Protein AF-A0A5B7X7Q9-F1 (afdb_monomer_lite)

Organism: NCBI:txid2058175

Structure (mmCIF, N/CA/C/O backbone):
data_AF-A0A5B7X7Q9-F1
#
_entry.id   AF-A0A5B7X7Q9-F1
#
loop_
_atom_site.group_PDB
_atom_site.id
_atom_site.type_symbol
_atom_site.label_atom_id
_atom_site.label_alt_id
_atom_site.label_comp_id
_atom_site.label_asym_id
_atom_site.label_entity_id
_atom_site.label_seq_id
_atom_site.pdbx_PDB_ins_code
_atom_site.Cartn_x
_atom_site.Cartn_y
_atom_site.Cartn_z
_atom_site.occupancy
_atom_site.B_iso_or_equiv
_atom_site.auth_seq_id
_atom_site.auth_comp_id
_atom_site.auth_asym_id
_atom_site.auth_atom_id
_atom_site.pdbx_PDB_model_num
ATOM 1 N N . MET A 1 1 ? 9.348 40.476 31.413 1.00 36.94 1 MET A N 1
ATOM 2 C CA . MET A 1 1 ? 8.315 39.425 31.341 1.00 36.94 1 MET A CA 1
ATOM 3 C C . MET A 1 1 ? 8.556 38.698 30.043 1.00 36.94 1 MET A C 1
ATOM 5 O O . MET A 1 1 ? 8.561 39.348 29.008 1.00 36.94 1 MET A O 1
ATOM 9 N N . ASP A 1 2 ? 8.884 37.419 30.136 1.00 35.81 2 ASP A N 1
ATOM 10 C CA . ASP A 1 2 ? 9.250 36.567 29.012 1.00 35.81 2 ASP A CA 1
ATOM 11 C C . ASP A 1 2 ? 8.211 35.446 28.854 1.00 35.81 2 ASP A C 1
ATOM 13 O O . ASP A 1 2 ? 7.575 35.051 29.833 1.00 35.81 2 ASP A O 1
ATOM 17 N N . ASN A 1 3 ? 8.141 34.925 27.628 1.00 31.30 3 ASN A N 1
ATOM 18 C CA . ASN A 1 3 ? 7.636 33.616 27.207 1.00 31.30 3 ASN A CA 1
ATOM 19 C C . ASN A 1 3 ? 6.140 33.401 26.944 1.00 31.30 3 ASN A C 1
ATOM 21 O O . ASN A 1 3 ? 5.457 32.648 27.632 1.00 31.30 3 ASN A O 1
ATOM 25 N N . GLY A 1 4 ? 5.703 33.891 25.783 1.00 30.28 4 GLY A N 1
ATOM 26 C CA . GLY A 1 4 ? 4.809 33.141 24.897 1.00 30.28 4 GLY A CA 1
ATOM 27 C C . GLY A 1 4 ? 5.598 32.613 23.695 1.00 30.28 4 GLY A C 1
ATOM 28 O O 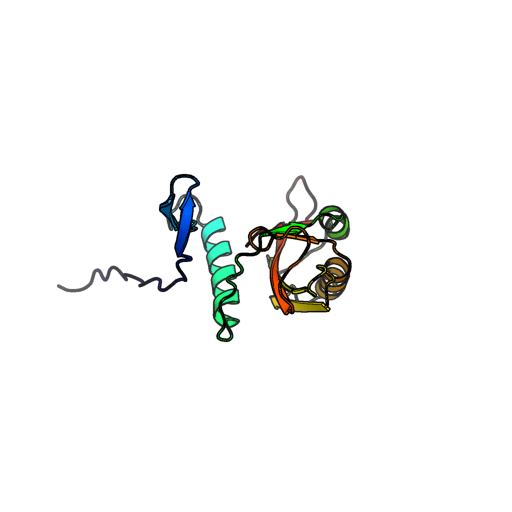. GLY A 1 4 ? 5.542 33.205 22.621 1.00 30.28 4 GLY A O 1
ATOM 29 N N . GLN A 1 5 ? 6.386 31.545 23.874 1.00 29.39 5 GLN A N 1
ATOM 30 C CA . GLN A 1 5 ? 7.083 30.874 22.769 1.00 29.39 5 GLN A CA 1
ATOM 31 C C . GLN A 1 5 ? 6.056 30.288 21.787 1.00 29.39 5 GLN A C 1
ATOM 33 O O . GLN A 1 5 ? 5.558 29.179 21.979 1.00 29.39 5 GLN A O 1
ATOM 38 N N . SER A 1 6 ? 5.774 31.009 20.699 1.00 29.50 6 SER A N 1
ATOM 39 C CA . SER A 1 6 ? 5.316 30.385 19.459 1.00 29.50 6 SER A CA 1
ATOM 40 C C . SER A 1 6 ? 6.443 29.473 18.993 1.00 29.50 6 SER A C 1
ATOM 42 O O . SER A 1 6 ? 7.470 29.938 18.496 1.00 29.50 6 SER A O 1
ATOM 44 N N . ARG A 1 7 ? 6.291 28.167 19.214 1.00 25.31 7 ARG A N 1
ATOM 45 C CA . ARG A 1 7 ? 7.193 27.174 18.639 1.00 25.31 7 ARG A CA 1
ATOM 46 C C . ARG A 1 7 ? 6.933 27.132 17.141 1.00 25.31 7 ARG A C 1
ATOM 48 O O . ARG A 1 7 ? 6.084 26.388 16.666 1.00 25.31 7 ARG A O 1
ATOM 55 N N . THR A 1 8 ? 7.674 27.948 16.404 1.00 27.20 8 THR A N 1
ATOM 56 C CA . THR A 1 8 ? 7.848 27.788 14.965 1.00 27.20 8 THR A CA 1
ATOM 57 C C . THR A 1 8 ? 8.577 26.466 14.754 1.00 27.20 8 THR A C 1
ATOM 59 O O . THR A 1 8 ? 9.797 26.386 14.884 1.00 27.20 8 THR A O 1
ATOM 62 N N . ALA A 1 9 ? 7.828 25.395 14.504 1.00 28.16 9 ALA A N 1
ATOM 63 C CA . ALA A 1 9 ? 8.409 24.160 14.015 1.00 28.16 9 ALA A CA 1
ATOM 64 C C . ALA A 1 9 ? 8.775 24.389 12.547 1.00 28.16 9 ALA A C 1
ATOM 66 O O . ALA A 1 9 ? 7.905 24.510 11.685 1.00 28.16 9 ALA A O 1
ATOM 67 N N . VAL A 1 10 ? 10.075 24.497 12.274 1.00 26.45 10 VAL A N 1
ATOM 68 C CA . VAL A 1 10 ? 10.611 24.450 10.915 1.00 26.45 10 VAL A CA 1
ATOM 69 C C . VAL A 1 10 ? 10.337 23.046 10.386 1.00 26.45 10 VAL A C 1
ATOM 71 O O . VAL A 1 10 ? 11.022 22.082 10.721 1.00 26.45 10 VAL A O 1
ATOM 74 N N . CYS A 1 11 ? 9.267 22.925 9.610 1.00 29.14 11 CYS A N 1
ATOM 75 C CA . CYS A 1 11 ? 8.947 21.725 8.860 1.00 29.14 11 CYS A CA 1
ATOM 76 C C . CYS A 1 11 ? 9.875 21.644 7.647 1.00 29.14 11 CYS A C 1
ATOM 78 O O . CYS A 1 11 ? 9.541 22.112 6.563 1.00 29.14 11 CYS A O 1
ATOM 80 N N . THR A 1 12 ? 11.049 21.041 7.820 1.00 34.72 12 THR A N 1
ATOM 81 C CA . THR A 1 12 ? 11.841 20.540 6.692 1.00 34.72 12 THR A CA 1
ATOM 82 C C . THR A 1 12 ? 11.197 19.231 6.222 1.00 34.72 12 THR A C 1
ATOM 84 O O . THR A 1 12 ? 11.641 18.147 6.586 1.00 34.72 12 THR A O 1
ATOM 87 N N . PHE A 1 13 ? 10.085 19.326 5.490 1.00 39.59 13 PHE A N 1
ATOM 88 C CA . PHE A 1 13 ? 9.450 18.193 4.811 1.00 39.59 13 PHE A CA 1
ATOM 89 C C . PHE A 1 13 ? 9.596 18.396 3.302 1.00 39.59 13 PHE A C 1
ATOM 91 O O . PHE A 1 13 ? 9.366 19.493 2.797 1.00 39.59 13 PHE A O 1
ATOM 98 N N . TYR A 1 14 ? 10.049 17.355 2.606 1.00 39.38 14 TYR A N 1
ATOM 99 C CA . TYR A 1 14 ? 10.374 17.339 1.181 1.00 39.38 14 TYR A CA 1
ATOM 100 C C . TYR A 1 14 ? 9.330 18.064 0.308 1.00 39.38 14 TYR A C 1
ATOM 102 O O . TYR A 1 14 ? 8.256 17.539 0.030 1.00 39.38 14 TYR A O 1
ATOM 110 N N . MET A 1 15 ? 9.674 19.262 -0.175 1.00 40.78 15 MET A N 1
ATOM 111 C CA . MET A 1 15 ? 8.998 19.888 -1.312 1.00 40.78 15 MET A CA 1
ATOM 112 C C . MET A 1 15 ? 9.423 19.194 -2.596 1.00 40.78 15 MET A C 1
ATOM 114 O O . MET A 1 15 ? 10.535 19.407 -3.082 1.00 40.78 15 MET A O 1
ATOM 118 N N . VAL A 1 16 ? 8.512 18.411 -3.179 1.00 41.25 16 VAL A N 1
ATOM 119 C CA . VAL A 1 16 ? 8.641 17.986 -4.574 1.00 41.25 16 VAL A CA 1
ATOM 120 C C . VAL A 1 16 ? 8.306 19.188 -5.452 1.00 41.25 16 VAL A C 1
ATOM 122 O O . VAL A 1 16 ? 7.148 19.463 -5.774 1.00 41.25 16 VAL A O 1
ATOM 125 N N . HIS A 1 17 ? 9.349 19.932 -5.804 1.00 37.06 17 HIS A N 1
ATOM 126 C CA . HIS A 1 17 ? 9.305 20.899 -6.887 1.00 37.06 17 HIS A CA 1
ATOM 127 C C . HIS A 1 17 ? 9.557 20.151 -8.186 1.00 37.06 17 HIS A C 1
ATOM 129 O O . HIS A 1 17 ? 10.600 19.516 -8.339 1.00 37.06 17 HIS A O 1
ATOM 135 N N . TYR A 1 18 ? 8.640 20.252 -9.138 1.00 44.03 18 TYR A N 1
ATOM 136 C CA . TYR A 1 18 ? 8.928 19.837 -10.503 1.00 44.03 18 TYR A CA 1
ATOM 137 C C . TYR A 1 18 ? 8.652 20.990 -11.459 1.00 44.03 18 TYR A C 1
ATOM 139 O O . TYR A 1 18 ? 7.691 21.750 -11.315 1.00 44.03 18 TYR A O 1
ATOM 147 N N . ALA A 1 19 ? 9.540 21.139 -12.433 1.00 39.56 19 ALA A N 1
ATOM 148 C CA . ALA A 1 19 ? 9.349 22.039 -13.553 1.00 39.56 19 ALA A CA 1
ATOM 149 C C . ALA A 1 19 ? 8.775 21.232 -14.718 1.00 39.56 19 ALA A C 1
ATOM 151 O O . ALA A 1 19 ? 9.231 20.124 -14.996 1.00 39.56 19 ALA A O 1
ATOM 152 N N . HIS A 1 20 ? 7.782 21.783 -15.402 1.00 43.31 20 HIS A N 1
ATOM 153 C CA . HIS A 1 20 ? 7.286 21.239 -16.657 1.00 43.31 20 HIS A CA 1
ATOM 154 C C . HIS A 1 20 ? 7.351 22.323 -17.726 1.00 43.31 20 HIS A C 1
ATOM 156 O O . HIS A 1 20 ? 7.133 23.501 -17.451 1.00 43.31 20 HIS A O 1
ATOM 162 N N . MET A 1 21 ? 7.676 21.923 -18.949 1.00 51.31 21 MET A N 1
ATOM 163 C CA . MET A 1 21 ? 7.672 22.809 -20.105 1.00 51.31 21 MET A CA 1
ATOM 164 C C . MET A 1 21 ? 6.397 22.539 -20.893 1.00 51.31 21 MET A C 1
ATOM 166 O O . MET A 1 21 ? 6.104 21.391 -21.234 1.00 51.31 21 MET A O 1
ATOM 170 N N . ASN A 1 22 ? 5.603 23.578 -21.132 1.00 57.66 22 ASN A N 1
ATOM 171 C CA . ASN A 1 22 ? 4.396 23.437 -21.930 1.00 57.66 22 ASN A CA 1
ATOM 172 C C . ASN A 1 22 ? 4.742 23.330 -23.429 1.00 57.66 22 ASN A C 1
ATOM 174 O O . ASN A 1 22 ? 5.888 23.515 -23.842 1.00 57.66 22 ASN A O 1
ATOM 178 N N . LYS A 1 23 ? 3.737 23.031 -24.260 1.00 58.00 23 LYS A N 1
ATOM 179 C CA . LYS A 1 23 ? 3.911 22.869 -25.717 1.00 58.00 23 LYS A CA 1
ATOM 180 C C . LYS A 1 23 ? 4.410 24.137 -26.425 1.00 58.00 23 LYS A C 1
ATOM 182 O O . LYS A 1 23 ? 4.917 24.033 -27.535 1.00 58.00 23 LYS A O 1
ATOM 187 N N . ASP A 1 24 ? 4.306 25.288 -25.768 1.00 70.81 24 ASP A N 1
ATOM 188 C CA . ASP A 1 24 ? 4.733 26.593 -26.275 1.00 70.81 24 ASP A CA 1
ATOM 189 C C . ASP A 1 24 ? 6.141 26.981 -25.782 1.00 70.81 24 ASP A C 1
ATOM 191 O O . ASP A 1 24 ? 6.586 28.105 -26.000 1.00 70.81 24 ASP A O 1
ATOM 195 N N . GLY A 1 25 ? 6.852 26.073 -25.100 1.00 56.12 25 GLY A N 1
ATOM 196 C CA . GLY A 1 25 ? 8.215 26.300 -24.609 1.00 56.12 25 GLY A CA 1
ATOM 197 C C . GLY A 1 25 ? 8.305 27.105 -23.308 1.00 56.12 25 GLY A C 1
ATOM 198 O O . GLY A 1 25 ? 9.403 27.466 -22.889 1.00 56.12 25 GLY A O 1
ATOM 199 N N . ASN A 1 26 ? 7.178 27.375 -22.643 1.00 54.88 26 ASN A N 1
ATOM 200 C CA . ASN A 1 26 ? 7.161 28.073 -21.360 1.00 54.88 26 ASN A CA 1
ATOM 201 C C . ASN A 1 26 ? 7.387 27.095 -20.205 1.00 54.88 26 ASN A C 1
ATOM 203 O O . ASN A 1 26 ? 6.752 26.040 -20.137 1.00 54.88 26 ASN A O 1
ATOM 207 N N . TYR A 1 27 ? 8.253 27.476 -19.267 1.00 37.12 27 TYR A N 1
ATOM 208 C CA . TYR A 1 27 ? 8.524 26.711 -18.053 1.00 37.12 27 TYR A CA 1
ATOM 209 C C . TYR A 1 27 ? 7.529 27.092 -16.950 1.00 37.12 27 TYR A C 1
ATOM 211 O O . TYR A 1 27 ? 7.463 28.248 -16.539 1.00 37.12 27 TYR A O 1
ATOM 219 N N . GLY A 1 28 ? 6.769 26.114 -16.459 1.00 35.41 28 GLY A N 1
ATOM 220 C CA . GLY A 1 28 ? 5.908 26.229 -15.286 1.00 35.41 28 GLY A CA 1
ATOM 221 C C . GLY A 1 28 ? 6.458 25.403 -14.127 1.00 35.41 28 GLY A C 1
ATOM 222 O O . GLY A 1 28 ? 6.889 24.264 -14.313 1.00 35.41 28 GLY A O 1
ATOM 223 N N . THR A 1 29 ? 6.437 25.950 -12.915 1.00 32.84 29 THR A N 1
ATOM 224 C CA . THR A 1 29 ? 6.769 25.204 -11.696 1.00 32.84 29 THR A CA 1
ATOM 225 C C . THR A 1 29 ? 5.481 24.722 -11.036 1.00 32.84 29 THR A C 1
ATOM 227 O O . THR A 1 29 ? 4.548 25.491 -10.814 1.00 32.84 29 THR A O 1
ATOM 230 N N . GLY A 1 30 ? 5.403 23.420 -10.772 1.00 37.09 30 GLY A N 1
ATOM 231 C CA . GLY A 1 30 ? 4.334 22.804 -9.996 1.00 37.09 30 GLY A CA 1
ATOM 232 C C . GLY A 1 30 ? 4.858 22.417 -8.619 1.00 37.09 30 GLY A C 1
ATOM 233 O O . GLY A 1 30 ? 5.951 21.861 -8.498 1.00 37.09 30 GLY A O 1
ATOM 234 N N . MET A 1 31 ? 4.078 22.703 -7.579 1.00 41.16 31 MET A N 1
ATOM 235 C CA . MET A 1 31 ? 4.282 22.140 -6.247 1.00 41.16 31 MET A CA 1
ATOM 236 C C . MET A 1 31 ? 3.177 21.116 -6.006 1.00 41.16 31 MET A C 1
ATOM 238 O O . MET A 1 31 ? 2.001 21.473 -5.944 1.00 41.16 31 MET A O 1
ATOM 242 N N . CYS A 1 32 ? 3.542 19.844 -5.850 1.00 39.53 32 CYS A N 1
ATOM 243 C CA . CYS A 1 32 ? 2.650 18.886 -5.204 1.00 39.53 32 CYS A CA 1
ATOM 244 C C . CYS A 1 32 ? 2.859 19.026 -3.699 1.00 39.53 32 CYS A C 1
ATOM 246 O O . CYS A 1 32 ? 3.707 18.367 -3.107 1.00 39.53 32 CYS A O 1
ATOM 248 N N . PHE A 1 33 ? 2.099 19.940 -3.101 1.00 42.78 33 PHE A N 1
ATOM 249 C CA . PHE A 1 33 ? 1.990 20.082 -1.659 1.00 42.78 33 PHE A CA 1
ATOM 250 C C . PHE A 1 33 ? 0.505 20.023 -1.309 1.00 42.78 33 PHE A C 1
ATOM 252 O O . PHE A 1 33 ? -0.256 20.953 -1.576 1.00 42.78 33 PHE A O 1
ATOM 259 N N . GLY A 1 34 ? 0.068 18.910 -0.724 1.00 42.00 34 GLY A N 1
ATOM 260 C CA . GLY A 1 34 ? -1.102 18.968 0.135 1.00 42.00 34 GLY A CA 1
ATOM 261 C C . GLY A 1 34 ? -0.666 19.732 1.374 1.00 42.00 34 GLY A C 1
ATOM 262 O O . GLY A 1 34 ? 0.031 19.175 2.213 1.00 42.00 34 GLY A O 1
ATOM 263 N N . ASN A 1 35 ? -0.993 21.019 1.469 1.00 42.84 35 ASN A N 1
ATOM 264 C CA . ASN A 1 35 ? -0.750 21.759 2.701 1.00 42.84 35 ASN A CA 1
ATOM 265 C C . ASN A 1 35 ? -1.502 21.049 3.837 1.00 42.84 35 ASN A C 1
ATOM 267 O O . ASN A 1 35 ? -2.735 20.998 3.837 1.00 42.84 35 ASN A O 1
ATOM 271 N N . LEU A 1 36 ? -0.761 20.493 4.797 1.00 42.59 36 LEU A N 1
ATOM 272 C CA . LEU A 1 36 ? -1.326 20.005 6.046 1.00 42.59 36 LEU A CA 1
ATOM 273 C C . LEU A 1 36 ? -1.650 21.229 6.905 1.00 42.59 36 LEU A C 1
ATOM 275 O O . LEU A 1 36 ? -0.824 21.726 7.669 1.00 42.59 36 LEU A O 1
ATOM 279 N N . TYR A 1 37 ? -2.845 21.780 6.717 1.00 44.09 37 TYR A N 1
ATOM 280 C CA . TYR A 1 37 ? -3.328 22.851 7.574 1.00 44.09 37 TYR A CA 1
ATOM 281 C C . TYR A 1 37 ? -3.726 22.244 8.914 1.00 44.09 37 TYR A C 1
ATOM 283 O O . TYR A 1 37 ? -4.763 21.589 9.013 1.00 44.09 37 TYR A O 1
ATOM 291 N N . PHE A 1 38 ? -2.901 22.467 9.936 1.00 46.66 38 PHE A N 1
ATOM 292 C CA . PHE A 1 38 ? -3.237 22.200 11.332 1.00 46.66 38 PHE A CA 1
ATOM 293 C C . PHE A 1 38 ? -4.267 23.221 11.827 1.00 46.66 38 PHE A C 1
ATOM 295 O O . PHE A 1 38 ? -3.959 24.128 12.598 1.00 46.66 38 PHE A O 1
ATOM 302 N N . ASP A 1 39 ? -5.496 23.108 11.338 1.00 56.12 39 ASP A N 1
ATOM 303 C CA . ASP A 1 39 ? -6.651 23.785 11.916 1.00 56.12 39 ASP A CA 1
ATOM 304 C C . ASP A 1 39 ? -7.497 22.800 12.741 1.00 56.12 39 ASP A C 1
ATOM 306 O O . ASP A 1 39 ? -7.410 21.578 12.600 1.00 56.12 39 ASP A O 1
ATOM 310 N N . ASN A 1 40 ? -8.342 23.317 13.631 1.00 54.88 40 ASN A N 1
ATOM 311 C CA . ASN A 1 40 ? -9.191 22.471 14.476 1.00 54.88 40 ASN A CA 1
ATOM 312 C C . ASN A 1 40 ? -10.321 21.753 13.706 1.00 54.88 40 ASN A C 1
ATOM 314 O O . ASN A 1 40 ? -11.073 21.000 14.324 1.00 54.88 40 ASN A O 1
ATOM 318 N N . SER A 1 41 ? -10.474 21.961 12.392 1.00 5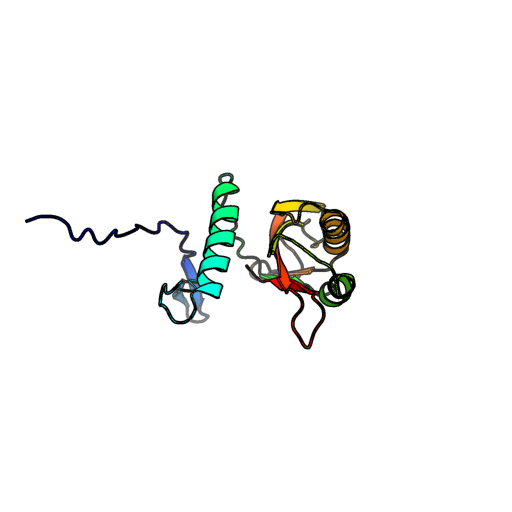8.62 41 SER A N 1
ATOM 319 C CA . SER A 1 41 ? -11.604 21.428 11.620 1.00 58.62 41 SER A CA 1
ATOM 320 C C . SER A 1 41 ? -11.437 19.952 11.245 1.00 58.62 41 SER A C 1
ATOM 322 O O . SER A 1 41 ? -12.436 19.254 11.070 1.00 58.62 41 SER A O 1
ATOM 324 N N . ASN A 1 42 ? -10.196 19.443 11.167 1.00 63.34 42 ASN A N 1
ATOM 325 C CA . ASN A 1 42 ? -9.937 18.071 10.712 1.00 63.34 42 ASN A CA 1
ATOM 326 C C . ASN A 1 42 ? -8.803 17.345 11.459 1.00 63.34 42 ASN A C 1
ATOM 328 O O . ASN A 1 42 ? -8.001 16.608 10.880 1.00 63.34 42 ASN A O 1
ATOM 332 N N . LYS A 1 43 ? -8.776 17.510 12.785 1.00 68.38 43 LYS A N 1
ATOM 333 C CA . LYS A 1 43 ? -7.749 16.956 13.682 1.00 68.38 43 LYS A CA 1
ATOM 334 C C . LYS A 1 43 ? -7.497 15.450 13.501 1.00 68.38 43 LYS A C 1
ATOM 336 O O . LYS A 1 43 ? -6.358 15.007 13.564 1.00 68.38 43 LYS A O 1
ATOM 341 N N . ARG A 1 44 ? -8.540 14.644 13.249 1.00 69.50 44 ARG A N 1
ATOM 342 C CA . ARG A 1 44 ? -8.395 13.185 13.056 1.00 69.50 44 ARG A CA 1
ATOM 343 C C . ARG A 1 44 ? -7.621 12.842 11.782 1.00 69.50 44 ARG A C 1
ATOM 345 O O . ARG A 1 44 ? -6.819 11.914 11.796 1.00 69.50 44 ARG A O 1
ATOM 352 N N . LYS A 1 45 ? -7.871 13.565 10.686 1.00 67.81 45 LYS A N 1
ATOM 353 C CA . LYS A 1 45 ? -7.141 13.373 9.429 1.00 67.81 45 LYS A CA 1
ATOM 354 C C . LYS A 1 45 ? -5.681 13.791 9.590 1.00 67.81 45 LYS A C 1
ATOM 356 O O . LYS A 1 45 ? -4.813 13.024 9.194 1.00 67.81 45 LYS A O 1
ATOM 361 N N . GLN A 1 46 ? -5.442 14.932 10.237 1.00 68.12 46 GLN A N 1
ATOM 362 C CA . GLN A 1 46 ? -4.095 15.448 10.488 1.00 68.12 46 GLN A CA 1
ATOM 363 C C . GLN A 1 46 ? -3.262 14.478 11.332 1.00 68.12 46 GLN A C 1
ATOM 365 O O . GLN A 1 46 ? -2.178 14.105 10.916 1.00 68.12 46 GLN A O 1
ATOM 370 N N . LEU A 1 47 ? -3.804 13.966 12.444 1.00 73.75 47 LEU A N 1
ATOM 371 C CA . LEU A 1 47 ? -3.098 12.990 13.288 1.00 73.75 47 LEU A CA 1
ATOM 372 C C . LEU A 1 47 ? -2.730 11.703 12.535 1.00 73.75 47 LEU A C 1
ATOM 374 O O . LEU A 1 47 ? -1.661 11.144 12.753 1.00 73.75 47 LEU A O 1
ATOM 378 N N . LYS A 1 48 ? -3.610 11.231 11.644 1.00 74.81 48 LYS A N 1
ATOM 379 C CA . LYS A 1 48 ? -3.327 10.069 10.792 1.00 74.81 48 LYS A CA 1
ATOM 380 C C . LYS A 1 48 ? -2.187 10.366 9.812 1.00 74.81 48 LYS A C 1
ATOM 382 O O . LYS A 1 48 ? -1.319 9.524 9.612 1.00 74.81 48 LYS A O 1
ATOM 387 N N . GLU A 1 49 ? -2.223 11.529 9.166 1.00 74.38 49 GLU A N 1
ATOM 388 C CA . GLU A 1 49 ? -1.179 11.961 8.230 1.00 74.38 49 GLU A CA 1
ATOM 389 C C . GLU A 1 49 ? 0.162 12.145 8.958 1.00 74.38 49 GLU A C 1
ATOM 391 O O . GLU A 1 49 ? 1.173 11.647 8.472 1.00 74.38 49 GLU A O 1
ATOM 396 N N . ASP A 1 50 ? 0.163 12.716 10.165 1.00 74.50 50 AS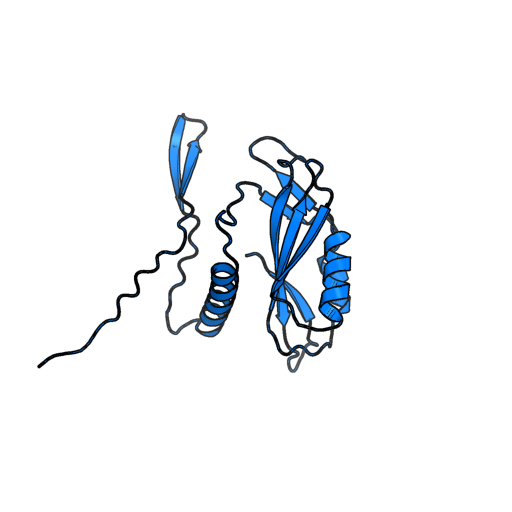P A N 1
ATOM 397 C CA . ASP A 1 50 ? 1.346 12.825 11.027 1.00 74.50 50 ASP A CA 1
ATOM 398 C C . ASP A 1 50 ? 1.935 11.456 11.394 1.00 74.50 50 ASP A C 1
ATOM 400 O O . ASP A 1 50 ? 3.149 11.269 11.323 1.00 74.50 50 ASP A O 1
ATOM 404 N N . GLU A 1 51 ? 1.098 10.480 11.766 1.00 82.31 51 GLU A N 1
ATOM 405 C CA . GLU A 1 51 ? 1.552 9.125 12.111 1.00 82.31 51 GLU A CA 1
ATOM 406 C C . GLU A 1 51 ? 2.198 8.427 10.902 1.00 82.31 51 GLU A C 1
ATOM 408 O O . GLU A 1 51 ? 3.261 7.815 11.019 1.00 82.31 51 GLU A O 1
ATOM 413 N N . ILE A 1 52 ? 1.592 8.566 9.718 1.00 81.25 52 ILE A N 1
ATOM 414 C CA . ILE A 1 52 ? 2.141 8.053 8.456 1.00 81.25 52 ILE A CA 1
ATOM 415 C C . ILE A 1 52 ? 3.486 8.719 8.144 1.00 81.25 52 ILE A C 1
ATOM 417 O O . ILE A 1 52 ? 4.454 8.023 7.838 1.00 81.25 52 ILE A O 1
ATOM 421 N N . LEU A 1 53 ? 3.568 10.049 8.241 1.00 78.88 53 LEU A N 1
ATOM 422 C CA . LEU A 1 53 ? 4.803 10.796 7.996 1.00 78.88 53 LEU A CA 1
ATOM 423 C C . LEU A 1 53 ? 5.904 10.415 8.990 1.00 78.88 53 LEU A C 1
ATOM 425 O O . LEU A 1 53 ? 7.062 10.305 8.592 1.00 78.88 53 LEU A O 1
ATOM 429 N N . GLY A 1 54 ? 5.551 10.173 10.255 1.00 81.56 54 GLY A N 1
ATOM 430 C CA . GLY A 1 54 ? 6.468 9.663 11.274 1.00 81.56 54 GLY A CA 1
ATOM 431 C C . GLY A 1 54 ? 7.085 8.328 10.861 1.00 81.56 54 GLY A C 1
ATOM 432 O O . GLY A 1 54 ? 8.307 8.214 10.795 1.00 81.56 54 GLY A O 1
ATOM 433 N N . VAL A 1 55 ? 6.247 7.361 10.469 1.00 84.19 55 VAL A N 1
ATOM 434 C CA . VAL A 1 55 ? 6.700 6.052 9.970 1.00 84.19 55 VAL A CA 1
ATOM 435 C C . VAL A 1 55 ? 7.617 6.199 8.755 1.00 84.19 55 VAL A C 1
ATOM 437 O O . VAL A 1 55 ? 8.666 5.559 8.699 1.00 84.19 55 VAL A O 1
ATOM 440 N N . LEU A 1 56 ? 7.243 7.025 7.775 1.00 82.06 56 LEU A N 1
ATOM 441 C CA . LEU A 1 56 ? 8.048 7.211 6.566 1.00 82.06 56 LEU A CA 1
ATOM 442 C C . LEU A 1 56 ? 9.401 7.857 6.876 1.00 82.06 56 LEU A C 1
ATOM 444 O O . LEU A 1 56 ? 10.409 7.430 6.324 1.00 82.06 56 LEU A O 1
ATOM 448 N N . LYS A 1 57 ? 9.431 8.834 7.787 1.00 80.75 57 LYS A N 1
ATOM 449 C CA . LYS A 1 57 ? 10.657 9.515 8.215 1.00 80.75 57 LYS A CA 1
ATOM 450 C C . LYS A 1 57 ? 11.609 8.585 8.965 1.00 80.75 57 LYS A C 1
ATOM 452 O O . LYS A 1 57 ? 12.812 8.651 8.749 1.00 80.75 57 LYS A O 1
ATOM 457 N N . GLU A 1 58 ? 11.091 7.720 9.833 1.00 83.00 58 GLU A N 1
ATOM 458 C CA . GLU A 1 58 ? 11.901 6.724 10.554 1.00 83.00 58 GLU A CA 1
ATOM 459 C C . GLU A 1 58 ? 12.504 5.665 9.625 1.00 83.00 58 GLU A C 1
ATOM 461 O O . GLU A 1 58 ? 13.546 5.089 9.929 1.00 83.00 58 GLU A O 1
ATOM 46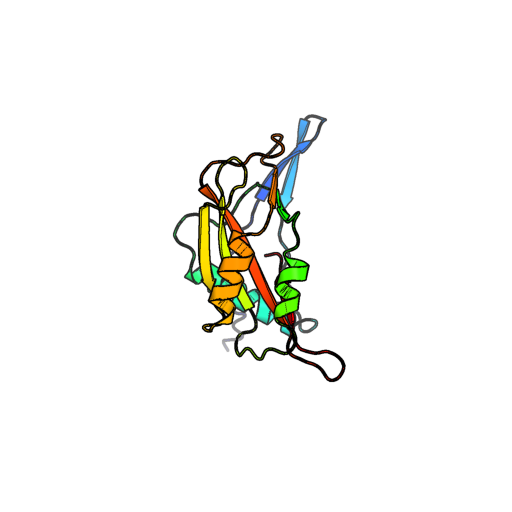6 N N . ASN A 1 59 ? 11.852 5.417 8.488 1.00 76.19 59 ASN A N 1
ATOM 467 C CA . ASN A 1 59 ? 12.272 4.439 7.491 1.00 76.19 59 ASN A CA 1
ATOM 468 C C . ASN A 1 59 ? 12.934 5.091 6.260 1.00 76.19 59 ASN A C 1
ATOM 470 O O . ASN A 1 59 ? 13.113 4.415 5.246 1.00 76.19 59 ASN A O 1
ATOM 474 N N . ASP A 1 60 ? 13.290 6.380 6.329 1.00 71.69 60 ASP A N 1
ATOM 475 C CA . ASP A 1 60 ? 13.986 7.099 5.257 1.00 71.69 60 ASP A CA 1
ATOM 476 C C . ASP A 1 60 ? 15.470 6.704 5.254 1.00 71.69 60 ASP A C 1
ATOM 478 O O . ASP A 1 60 ? 16.278 7.206 6.034 1.00 71.69 60 ASP A O 1
ATOM 482 N N . ASN A 1 61 ? 15.830 5.748 4.399 1.00 61.34 61 ASN A N 1
ATOM 483 C CA . ASN A 1 61 ? 17.199 5.284 4.204 1.00 61.34 61 ASN A CA 1
ATOM 484 C C . ASN A 1 61 ? 17.813 5.909 2.943 1.00 61.34 61 ASN A C 1
ATOM 486 O O . ASN A 1 61 ? 17.991 5.254 1.922 1.00 61.34 61 ASN A O 1
ATOM 490 N N . GLU A 1 62 ? 18.138 7.199 3.041 1.00 54.84 62 GLU A N 1
ATOM 491 C CA . GLU A 1 62 ? 19.044 7.943 2.147 1.00 54.84 62 GLU A CA 1
ATOM 492 C C . GLU A 1 62 ? 18.737 7.961 0.633 1.00 54.84 62 GLU A C 1
ATOM 494 O O . GLU A 1 62 ? 19.601 8.357 -0.142 1.00 54.84 62 GLU A O 1
ATOM 499 N N . ASN A 1 63 ? 17.529 7.627 0.170 1.00 50.81 63 ASN A N 1
ATOM 500 C CA . ASN A 1 63 ? 17.071 8.013 -1.173 1.00 50.81 63 ASN A CA 1
ATOM 501 C C . ASN A 1 63 ? 15.545 8.053 -1.243 1.00 50.81 63 ASN A C 1
ATOM 503 O O . ASN A 1 63 ? 14.870 7.062 -1.518 1.00 50.81 63 ASN A O 1
ATOM 507 N N . THR A 1 64 ? 15.068 9.259 -0.956 1.00 55.47 64 THR A N 1
ATOM 508 C CA . THR A 1 64 ? 13.754 9.850 -1.194 1.00 55.47 64 THR A CA 1
ATOM 509 C C . THR A 1 64 ? 12.795 8.978 -2.003 1.00 55.47 64 THR A C 1
ATOM 511 O O . THR A 1 64 ? 13.046 8.647 -3.161 1.00 55.47 64 THR A O 1
ATOM 514 N N . TRP A 1 65 ? 11.634 8.691 -1.407 1.00 61.56 65 TRP A N 1
ATOM 515 C CA . TRP A 1 65 ? 10.457 8.036 -1.995 1.00 61.56 65 TRP A CA 1
ATOM 516 C C . TRP A 1 65 ? 9.805 8.857 -3.128 1.00 61.56 65 TRP A C 1
ATOM 518 O O . TRP A 1 65 ? 8.585 8.956 -3.233 1.00 61.56 65 TRP A O 1
ATOM 528 N N . THR A 1 66 ? 10.613 9.502 -3.964 1.00 55.44 66 THR A N 1
ATOM 529 C CA . THR A 1 66 ? 10.203 10.355 -5.069 1.00 55.44 66 THR A CA 1
ATOM 530 C C . THR A 1 66 ? 10.391 9.579 -6.357 1.00 55.44 66 THR A C 1
ATOM 532 O O . THR A 1 66 ? 11.505 9.415 -6.851 1.00 55.44 66 THR A O 1
ATOM 535 N N . SER A 1 67 ? 9.284 9.103 -6.910 1.00 65.19 67 SER A N 1
ATOM 536 C CA . SER A 1 67 ? 9.241 8.593 -8.271 1.00 65.19 67 SER A CA 1
ATOM 537 C C . SER A 1 67 ? 8.419 9.549 -9.128 1.00 65.19 67 SER A C 1
ATOM 539 O O . SER A 1 67 ? 7.349 9.987 -8.717 1.00 65.19 67 SER A O 1
ATOM 541 N N . THR A 1 68 ? 8.900 9.870 -10.328 1.00 68.94 68 THR A N 1
ATOM 542 C CA . THR A 1 68 ? 8.097 10.563 -11.352 1.00 68.94 68 THR A CA 1
ATOM 543 C C . THR A 1 68 ? 7.154 9.605 -12.083 1.00 68.94 68 THR A C 1
ATOM 545 O O . THR A 1 68 ? 6.403 10.024 -12.963 1.00 68.94 68 THR A O 1
ATOM 548 N N . ILE A 1 69 ? 7.196 8.315 -11.735 1.00 79.25 69 ILE A N 1
ATOM 549 C CA . ILE A 1 69 ? 6.383 7.272 -12.344 1.00 79.25 69 ILE A CA 1
ATOM 550 C C . ILE A 1 69 ? 4.973 7.351 -11.775 1.00 79.25 69 ILE A C 1
ATOM 552 O O . ILE A 1 69 ? 4.755 7.249 -10.567 1.00 79.25 69 ILE A O 1
ATOM 556 N N . SER A 1 70 ? 3.998 7.477 -12.669 1.00 80.62 70 SER A N 1
ATOM 557 C CA . SER A 1 70 ? 2.597 7.326 -12.300 1.00 80.62 70 SER A CA 1
ATOM 558 C C . SER A 1 70 ? 2.227 5.852 -12.359 1.00 80.62 70 SER A C 1
ATOM 560 O O . SER A 1 70 ? 2.219 5.264 -13.440 1.00 80.62 70 SER A O 1
ATOM 562 N N . TYR A 1 71 ? 1.915 5.271 -11.202 1.00 84.88 71 TYR A N 1
ATOM 563 C CA . TYR A 1 71 ? 1.405 3.909 -11.097 1.00 84.88 71 TYR A CA 1
ATOM 564 C C . TYR A 1 71 ? -0.113 3.900 -10.971 1.00 84.88 71 TYR A C 1
ATOM 566 O O . TYR A 1 71 ? -0.704 4.674 -10.213 1.00 84.88 71 TYR A O 1
ATOM 574 N N . ARG A 1 72 ? -0.750 2.953 -11.652 1.00 86.38 72 ARG A N 1
ATOM 575 C CA . ARG A 1 72 ? -2.173 2.668 -11.507 1.00 86.38 72 ARG A CA 1
ATOM 576 C C . ARG A 1 72 ? -2.375 1.166 -11.432 1.00 86.38 72 ARG A C 1
ATOM 578 O O . ARG A 1 72 ? -2.014 0.448 -12.354 1.00 86.38 72 ARG A O 1
ATOM 585 N N . GLU A 1 73 ? -2.984 0.710 -10.348 1.00 89.69 73 GLU A N 1
ATOM 586 C CA . GLU A 1 73 ? -3.421 -0.685 -10.230 1.00 89.69 73 GLU A CA 1
ATOM 587 C C . GLU A 1 73 ? -4.556 -0.951 -11.222 1.00 89.69 73 GLU A C 1
ATOM 589 O O . GLU A 1 73 ? -5.463 -0.125 -11.370 1.00 89.69 73 GLU A O 1
ATOM 594 N N . THR A 1 74 ? -4.449 -2.065 -11.935 1.00 89.62 74 THR A N 1
ATOM 595 C CA . THR A 1 74 ? -5.354 -2.467 -13.023 1.00 89.62 74 THR A CA 1
ATOM 596 C C . THR A 1 74 ? -6.065 -3.786 -12.748 1.00 89.62 74 THR A C 1
ATOM 598 O O . THR A 1 74 ? -6.961 -4.154 -13.505 1.00 89.62 74 THR A O 1
ATOM 601 N N . GLY A 1 75 ? -5.664 -4.487 -11.689 1.00 86.62 75 GLY A N 1
ATOM 602 C CA . GLY A 1 75 ? -6.228 -5.762 -11.288 1.00 86.62 75 GLY A CA 1
ATOM 603 C C . GLY A 1 75 ? -7.443 -5.619 -10.370 1.00 86.62 75 GLY A C 1
ATOM 604 O O . GLY A 1 75 ? -8.308 -4.757 -10.532 1.00 86.62 75 GLY A O 1
ATOM 605 N N . LYS A 1 76 ? -7.525 -6.542 -9.409 1.00 91.50 76 LYS A N 1
ATOM 606 C CA . LYS A 1 76 ? -8.644 -6.676 -8.468 1.00 91.50 76 LYS A CA 1
ATOM 607 C C . LYS A 1 76 ? -8.212 -6.484 -7.018 1.00 91.50 76 LYS A C 1
ATOM 609 O O . LYS A 1 76 ? -8.792 -7.094 -6.121 1.00 91.50 76 LYS A O 1
ATOM 614 N N . LEU A 1 77 ? -7.212 -5.634 -6.762 1.00 92.75 77 LEU A N 1
ATOM 615 C CA . LEU A 1 77 ? -6.727 -5.377 -5.402 1.00 92.75 77 LEU A CA 1
ATOM 616 C C . LEU A 1 77 ? -7.870 -4.985 -4.458 1.00 92.75 77 LEU A C 1
ATOM 618 O O . LEU A 1 77 ? -7.923 -5.448 -3.323 1.00 92.75 77 LEU A O 1
ATOM 622 N N . TYR A 1 78 ? -8.812 -4.168 -4.934 1.00 90.12 78 TYR A N 1
ATOM 623 C CA . TYR A 1 78 ? -9.994 -3.804 -4.154 1.00 90.12 78 TYR A CA 1
ATOM 624 C C . TYR A 1 78 ? -10.808 -5.032 -3.717 1.00 90.12 78 TYR A C 1
ATOM 626 O O . TYR A 1 78 ? -11.135 -5.141 -2.539 1.00 90.12 78 TYR A O 1
ATOM 634 N N . ASP A 1 79 ? -11.102 -5.964 -4.627 1.00 93.56 79 ASP A N 1
ATOM 635 C CA . ASP A 1 79 ? -11.889 -7.163 -4.312 1.00 93.56 79 ASP A CA 1
ATOM 636 C C . ASP A 1 79 ? -11.139 -8.105 -3.367 1.00 93.56 79 ASP A C 1
ATOM 638 O O . ASP A 1 79 ? -11.735 -8.648 -2.437 1.00 93.56 79 ASP A O 1
ATOM 642 N N . GLU A 1 80 ? -9.827 -8.249 -3.554 1.00 96.06 80 GLU A N 1
ATOM 643 C CA . GLU A 1 80 ? -8.971 -9.036 -2.666 1.00 96.06 80 GLU A CA 1
ATOM 644 C C . GLU A 1 80 ? -8.980 -8.483 -1.234 1.00 96.06 80 GLU A C 1
ATOM 646 O O . GLU A 1 80 ? -9.099 -9.245 -0.275 1.00 96.06 80 GLU A O 1
ATOM 651 N N . LEU A 1 81 ? -8.964 -7.155 -1.067 1.00 95.06 81 LEU A N 1
ATOM 652 C CA . LEU A 1 81 ? -9.042 -6.523 0.253 1.00 95.06 81 LEU A CA 1
ATOM 653 C C . LEU A 1 81 ? -10.409 -6.704 0.938 1.00 95.06 81 LEU A C 1
ATOM 655 O O . LEU A 1 81 ? -10.485 -6.662 2.168 1.00 95.06 81 LEU A O 1
ATOM 659 N N . ARG A 1 82 ? -11.494 -6.960 0.192 1.00 92.94 82 ARG A N 1
ATOM 660 C CA . ARG A 1 82 ? -12.827 -7.206 0.783 1.00 92.94 82 ARG A CA 1
ATOM 661 C C . ARG A 1 82 ? -12.904 -8.515 1.565 1.00 92.94 82 ARG A C 1
ATOM 663 O O . ARG A 1 82 ? -13.831 -8.667 2.358 1.00 92.94 82 ARG A O 1
ATOM 670 N N . LYS A 1 83 ? -11.952 -9.435 1.379 1.00 94.38 83 LYS A N 1
ATOM 671 C CA . LYS A 1 83 ? -11.850 -10.678 2.165 1.00 94.38 83 LYS A CA 1
ATOM 672 C C . LYS A 1 83 ? -11.637 -10.404 3.655 1.00 94.38 83 LYS A C 1
ATOM 674 O O . LYS A 1 83 ? -12.029 -11.212 4.485 1.00 94.38 83 LYS A O 1
ATOM 679 N N . PHE A 1 84 ? -11.095 -9.235 3.990 1.00 94.62 84 PHE A N 1
ATOM 680 C CA . PHE A 1 84 ? -10.840 -8.791 5.359 1.00 94.62 84 PHE A CA 1
ATOM 681 C C . PHE A 1 84 ? -12.025 -8.067 6.005 1.00 94.62 84 PHE A C 1
ATOM 683 O O . PHE A 1 84 ? -11.835 -7.240 6.894 1.00 94.62 84 PHE A O 1
ATOM 690 N N . LYS A 1 85 ? -13.256 -8.316 5.556 1.00 95.31 85 LYS A N 1
ATOM 691 C CA . LYS A 1 85 ? -14.426 -7.761 6.234 1.00 95.31 85 LYS A CA 1
ATOM 692 C C . LYS A 1 85 ? -14.613 -8.382 7.617 1.00 95.31 85 LYS A C 1
ATOM 694 O O . LYS A 1 85 ? -14.459 -9.589 7.772 1.00 95.31 85 LYS A O 1
ATOM 699 N N . GLY A 1 86 ? -14.950 -7.555 8.604 1.00 94.44 86 GLY A N 1
ATOM 700 C CA . GLY A 1 86 ? -15.258 -8.005 9.965 1.00 94.44 86 GLY A CA 1
ATOM 701 C C . GLY A 1 86 ? -14.041 -8.406 10.807 1.00 94.44 86 GLY A C 1
ATOM 702 O O . GLY A 1 86 ? -14.213 -8.984 11.875 1.00 94.44 86 GLY A O 1
ATOM 703 N N . ILE A 1 87 ? -12.813 -8.114 10.359 1.00 94.06 87 ILE A N 1
ATOM 704 C CA . ILE A 1 87 ? -11.607 -8.344 11.168 1.00 94.06 87 ILE A CA 1
ATOM 705 C C . ILE A 1 87 ? -11.430 -7.258 12.232 1.00 94.06 87 ILE A C 1
ATOM 707 O O . ILE A 1 87 ? -11.878 -6.125 12.060 1.00 94.06 87 ILE A O 1
ATOM 711 N N . GLU A 1 88 ? -10.685 -7.566 13.287 1.00 93.19 88 GLU A N 1
ATOM 712 C CA . GLU A 1 88 ? -10.274 -6.587 14.291 1.00 93.19 88 GLU A CA 1
ATOM 713 C C . GLU A 1 88 ? -8.764 -6.371 14.234 1.00 93.19 88 GLU A C 1
ATOM 715 O O . GLU A 1 88 ? -7.981 -7.323 14.252 1.00 93.19 88 GLU A O 1
ATOM 720 N N . LEU A 1 89 ? -8.355 -5.105 14.145 1.00 93.44 89 LEU A N 1
ATOM 721 C CA . LEU A 1 89 ? -6.959 -4.684 14.117 1.00 93.44 89 LEU A CA 1
ATOM 722 C C . LEU A 1 89 ? -6.736 -3.559 15.126 1.00 93.44 89 LEU A C 1
ATOM 724 O O . LEU A 1 89 ? -7.556 -2.649 15.243 1.00 93.44 89 LEU A O 1
ATOM 728 N N . GLU A 1 90 ? -5.602 -3.605 15.822 1.00 90.50 90 GLU A N 1
ATOM 729 C CA . GLU A 1 90 ? -5.198 -2.550 16.758 1.00 90.50 90 GLU A CA 1
ATOM 730 C C . GLU A 1 90 ? -4.660 -1.317 16.023 1.00 90.50 90 GLU A C 1
ATOM 732 O O . GLU A 1 90 ? -4.958 -0.179 16.385 1.00 90.50 90 GLU A O 1
ATOM 737 N N . LYS A 1 91 ? -3.871 -1.539 14.964 1.00 90.56 91 LYS A N 1
ATOM 738 C CA . LYS A 1 91 ? -3.268 -0.468 14.168 1.00 90.56 91 LYS A CA 1
ATOM 739 C C . LYS A 1 91 ? -4.206 -0.030 13.046 1.00 90.56 91 LYS A C 1
ATOM 741 O O . LYS A 1 91 ? -4.883 -0.848 12.429 1.00 90.56 91 LYS A O 1
ATOM 746 N N . SER A 1 92 ? -4.216 1.269 12.756 1.00 90.2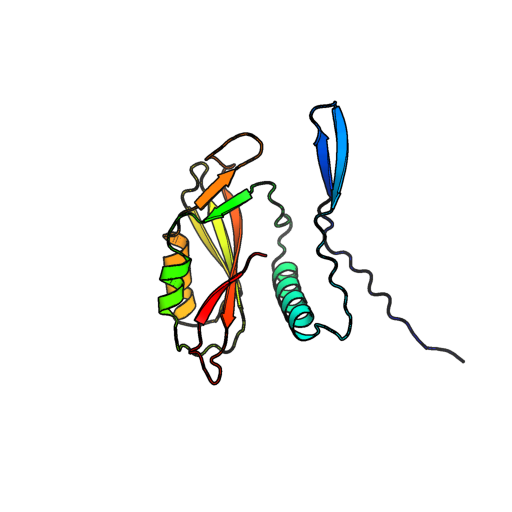5 92 SER A N 1
ATOM 747 C CA . SER A 1 92 ? -5.105 1.869 11.755 1.00 90.25 92 SER A CA 1
ATOM 748 C C . SER A 1 92 ? -4.575 1.769 10.321 1.00 90.25 92 SER A C 1
ATOM 750 O O . SER A 1 92 ? -5.351 1.882 9.375 1.00 90.25 92 SER A O 1
ATOM 752 N N . PHE A 1 93 ? -3.275 1.525 10.131 1.00 92.25 93 PHE A N 1
ATOM 753 C CA . PHE A 1 93 ? -2.688 1.368 8.803 1.00 92.25 93 PHE A CA 1
ATOM 754 C C . PHE A 1 93 ? -1.428 0.500 8.778 1.00 92.25 93 PHE A C 1
ATOM 756 O O . PHE A 1 93 ? -0.721 0.335 9.774 1.00 92.25 93 PHE A O 1
ATOM 763 N N . ALA A 1 94 ? -1.109 0.037 7.575 1.00 93.44 94 ALA A N 1
ATOM 764 C CA . ALA A 1 94 ? 0.153 -0.580 7.203 1.00 93.44 94 ALA A CA 1
ATOM 765 C C . ALA A 1 94 ? 0.678 0.063 5.911 1.00 93.44 94 ALA A C 1
ATOM 767 O O . ALA A 1 94 ? -0.097 0.580 5.104 1.00 93.44 94 ALA A O 1
ATOM 768 N N . ILE A 1 95 ? 1.997 0.040 5.725 1.00 91.75 95 ILE A N 1
ATOM 769 C CA . ILE A 1 95 ? 2.669 0.589 4.544 1.00 91.75 95 ILE A CA 1
ATOM 770 C C . ILE A 1 95 ? 3.591 -0.483 3.983 1.00 91.75 95 ILE A C 1
ATOM 772 O O . ILE A 1 95 ? 4.416 -1.053 4.703 1.00 91.75 95 ILE A O 1
ATOM 776 N N . TYR A 1 96 ? 3.465 -0.719 2.685 1.00 92.75 96 TYR A N 1
ATOM 777 C CA . TYR A 1 96 ? 4.266 -1.677 1.941 1.00 92.75 96 TYR A CA 1
ATOM 778 C C . TYR A 1 96 ? 5.030 -0.957 0.832 1.00 92.75 96 TYR A C 1
ATOM 780 O O . TYR A 1 96 ? 4.518 -0.014 0.236 1.00 92.75 96 TYR A O 1
ATOM 788 N N . GLU A 1 97 ? 6.245 -1.412 0.549 1.00 91.19 97 GLU A N 1
ATOM 789 C CA . GLU A 1 97 ? 7.040 -1.005 -0.610 1.00 91.19 97 GLU A CA 1
ATOM 790 C C . GLU A 1 97 ? 7.015 -2.149 -1.625 1.00 91.19 97 GLU A C 1
ATOM 792 O O . GLU A 1 97 ? 7.409 -3.271 -1.308 1.00 91.19 97 GLU A O 1
ATOM 797 N N . ILE A 1 98 ? 6.553 -1.866 -2.838 1.00 93.31 98 ILE A N 1
ATOM 798 C CA . ILE A 1 98 ? 6.622 -2.778 -3.980 1.00 93.31 98 ILE A CA 1
ATOM 799 C C . ILE A 1 98 ? 7.833 -2.386 -4.822 1.00 93.31 98 ILE A C 1
ATOM 801 O O . ILE A 1 98 ? 7.994 -1.207 -5.126 1.00 93.31 98 ILE A O 1
ATOM 805 N N . THR A 1 99 ? 8.654 -3.360 -5.212 1.00 93.31 99 THR A N 1
ATOM 806 C CA . THR A 1 99 ? 9.745 -3.175 -6.181 1.00 93.31 99 THR A CA 1
ATOM 807 C C . THR A 1 99 ? 9.386 -3.861 -7.494 1.00 93.31 99 THR A C 1
ATOM 809 O O . THR A 1 99 ? 9.045 -5.047 -7.496 1.00 93.31 99 THR A O 1
ATOM 812 N N . PHE A 1 100 ? 9.487 -3.131 -8.602 1.00 93.31 100 PHE A N 1
ATOM 813 C CA . PHE A 1 100 ? 9.124 -3.587 -9.942 1.00 93.31 100 PHE A CA 1
ATOM 814 C C . PHE A 1 100 ? 10.344 -3.927 -10.805 1.00 93.31 100 PHE A C 1
ATOM 816 O O . PHE A 1 100 ? 11.418 -3.331 -10.681 1.00 93.31 100 PHE A O 1
ATOM 823 N N . ALA A 1 101 ? 10.156 -4.892 -11.701 1.00 94.12 101 ALA A N 1
ATOM 824 C CA . ALA A 1 101 ? 10.948 -5.063 -12.912 1.00 94.12 101 ALA A CA 1
ATOM 825 C C . ALA A 1 101 ? 10.479 -4.072 -14.003 1.00 94.12 101 ALA A C 1
ATOM 827 O O . ALA A 1 101 ? 9.418 -3.459 -13.847 1.00 94.12 101 ALA A O 1
ATOM 828 N N . PRO A 1 102 ? 11.232 -3.898 -15.108 1.00 92.44 102 PRO A N 1
ATOM 829 C CA . PRO A 1 102 ? 10.885 -2.906 -16.122 1.00 92.44 102 PRO A CA 1
ATOM 830 C C . PRO A 1 102 ? 9.529 -3.118 -16.795 1.00 92.44 102 PRO A C 1
ATOM 832 O O . PRO A 1 102 ? 8.883 -2.154 -17.184 1.00 92.44 102 PRO A O 1
ATOM 835 N N . ASP A 1 103 ? 9.076 -4.366 -16.866 1.00 91.81 103 ASP A N 1
ATOM 836 C CA . ASP A 1 103 ? 7.783 -4.800 -17.403 1.00 91.81 103 ASP A CA 1
ATOM 837 C C . ASP A 1 103 ? 6.629 -4.700 -16.385 1.00 91.81 103 ASP A C 1
ATOM 839 O O . ASP A 1 103 ? 5.559 -5.258 -16.613 1.00 91.81 103 ASP A O 1
ATOM 843 N N . LEU A 1 104 ? 6.849 -4.025 -15.247 1.00 92.25 104 LEU A N 1
ATOM 844 C CA . LEU A 1 104 ? 5.915 -3.902 -14.120 1.00 92.25 104 LEU A CA 1
ATOM 845 C C . LEU A 1 104 ? 5.602 -5.222 -13.396 1.00 92.25 104 LEU A C 1
ATOM 847 O O . LEU A 1 104 ? 4.732 -5.249 -12.520 1.00 92.25 104 LEU A O 1
ATOM 851 N N . THR A 1 105 ? 6.356 -6.293 -13.659 1.00 94.50 105 THR A N 1
ATOM 852 C CA . THR A 1 105 ? 6.311 -7.495 -12.823 1.00 94.50 105 THR A CA 1
ATOM 853 C C . THR A 1 105 ? 6.840 -7.170 -11.422 1.00 94.50 105 THR A C 1
ATOM 855 O O . THR A 1 105 ? 7.870 -6.510 -11.254 1.00 94.50 105 THR A O 1
ATOM 858 N N . ILE A 1 106 ? 6.150 -7.644 -10.383 1.00 96.06 106 ILE A N 1
ATOM 859 C CA . ILE A 1 106 ? 6.542 -7.409 -8.989 1.00 96.06 106 ILE A CA 1
ATOM 860 C C . ILE A 1 106 ? 7.693 -8.343 -8.603 1.00 96.06 106 ILE A C 1
ATOM 862 O O . ILE A 1 106 ? 7.534 -9.562 -8.553 1.00 96.06 106 ILE A O 1
ATOM 866 N N . LYS A 1 107 ? 8.846 -7.761 -8.264 1.00 96.00 107 LYS A N 1
ATOM 867 C CA . LYS A 1 107 ? 10.018 -8.483 -7.745 1.00 96.00 107 LYS A CA 1
ATOM 868 C C . LYS A 1 107 ? 9.900 -8.748 -6.250 1.00 96.00 107 LYS A C 1
ATOM 870 O O . LYS A 1 107 ? 10.153 -9.855 -5.776 1.00 96.00 107 LYS A O 1
ATOM 875 N N . GLU A 1 108 ? 9.522 -7.720 -5.496 1.00 95.81 108 GLU A N 1
ATOM 876 C CA . GLU A 1 108 ? 9.524 -7.755 -4.037 1.00 95.81 108 GLU A CA 1
ATOM 877 C C . GLU A 1 108 ? 8.380 -6.926 -3.456 1.00 95.81 108 GLU A C 1
ATOM 879 O O . GLU A 1 108 ? 7.989 -5.901 -4.011 1.00 95.81 108 GLU A O 1
ATOM 884 N N . VAL A 1 109 ? 7.876 -7.374 -2.303 1.00 95.81 109 VAL A N 1
ATOM 885 C CA . VAL A 1 109 ? 6.997 -6.593 -1.431 1.00 95.81 109 VAL A CA 1
ATOM 886 C C . VAL A 1 109 ? 7.620 -6.575 -0.040 1.00 95.81 109 VAL A C 1
ATOM 888 O O . VAL A 1 109 ? 7.643 -7.602 0.646 1.00 95.81 109 VAL A O 1
ATOM 891 N N . ARG A 1 110 ? 8.118 -5.410 0.375 1.00 93.25 110 ARG A N 1
ATOM 892 C CA . ARG A 1 110 ? 8.713 -5.175 1.692 1.00 93.25 110 ARG A CA 1
ATOM 893 C C . ARG A 1 110 ? 7.708 -4.485 2.607 1.00 93.25 110 ARG A C 1
ATOM 895 O O . ARG A 1 110 ? 6.972 -3.595 2.193 1.00 93.25 110 ARG A O 1
ATOM 902 N N . LYS A 1 111 ? 7.690 -4.873 3.880 1.00 93.44 111 LYS A N 1
ATOM 903 C CA . LYS A 1 111 ? 6.879 -4.209 4.909 1.00 93.44 111 LYS A CA 1
ATOM 904 C C . LYS A 1 111 ? 7.655 -3.020 5.467 1.00 93.44 111 LYS A C 1
ATOM 906 O O . LYS A 1 111 ? 8.752 -3.216 5.975 1.00 93.44 111 LYS A O 1
ATOM 911 N N . ILE A 1 112 ? 7.080 -1.827 5.381 1.00 90.50 112 ILE A N 1
ATOM 912 C CA . ILE A 1 112 ? 7.597 -0.611 6.031 1.00 90.50 112 ILE A CA 1
ATOM 913 C C . ILE A 1 112 ? 6.899 -0.419 7.379 1.00 90.50 112 ILE A C 1
ATOM 915 O O . ILE A 1 112 ? 7.519 -0.136 8.394 1.00 90.50 112 ILE A O 1
ATOM 919 N N . SER A 1 113 ? 5.590 -0.663 7.400 1.00 91.19 113 SER A N 1
ATOM 920 C CA . SER A 1 113 ? 4.764 -0.717 8.601 1.00 91.19 113 SER A CA 1
ATOM 921 C C . SER A 1 113 ? 3.745 -1.839 8.446 1.00 91.19 113 SER A C 1
ATOM 923 O O . SER A 1 113 ? 3.207 -2.030 7.358 1.00 91.19 113 SER A O 1
ATOM 925 N N . SER A 1 114 ? 3.478 -2.579 9.518 1.00 90.19 114 SER A N 1
ATOM 926 C CA . SER A 1 114 ? 2.618 -3.764 9.504 1.00 90.19 114 SER A CA 1
ATOM 927 C C . SER A 1 114 ? 1.538 -3.730 10.582 1.00 90.19 114 SER A C 1
ATOM 929 O O . SER A 1 114 ? 1.673 -3.026 11.584 1.00 90.19 114 SER A O 1
ATOM 931 N N . PHE A 1 115 ? 0.487 -4.530 10.385 1.00 92.38 115 PHE A N 1
ATOM 932 C CA . PHE A 1 115 ? -0.559 -4.784 11.381 1.00 92.38 115 PHE A CA 1
ATOM 933 C C . PHE A 1 115 ? -0.144 -5.849 12.423 1.00 92.38 115 PHE A C 1
ATOM 935 O O . PHE A 1 115 ? -0.868 -6.082 13.387 1.00 92.38 115 PHE A O 1
ATOM 942 N N . ASN A 1 116 ? 1.034 -6.465 12.252 1.00 79.38 116 ASN A N 1
ATOM 943 C CA . ASN A 1 116 ? 1.710 -7.428 13.133 1.00 79.38 116 ASN A CA 1
ATOM 944 C C . ASN A 1 116 ? 0.972 -8.758 13.356 1.00 79.38 116 ASN A C 1
ATOM 946 O O . ASN A 1 116 ? 1.077 -9.368 14.419 1.00 79.38 116 ASN A O 1
ATOM 950 N N . ASN A 1 117 ? 0.251 -9.257 12.351 1.00 79.06 117 ASN A N 1
ATOM 951 C CA . ASN A 1 117 ? -0.553 -10.473 12.496 1.00 79.06 117 ASN A CA 1
ATOM 952 C C . ASN A 1 117 ? -0.644 -11.294 11.190 1.00 79.06 117 ASN A C 1
ATOM 954 O O . ASN A 1 117 ? 0.096 -11.074 10.229 1.00 79.06 117 ASN A O 1
ATOM 958 N N . LYS A 1 118 ? -1.536 -12.297 11.156 1.00 87.94 118 LYS A N 1
ATOM 959 C CA . LYS A 1 118 ? -1.753 -13.154 9.973 1.00 87.94 118 LYS A CA 1
ATOM 960 C C . LYS A 1 118 ? -2.185 -12.361 8.729 1.00 87.94 118 LYS A C 1
ATOM 962 O O . LYS A 1 118 ? -1.846 -12.783 7.626 1.00 87.94 118 LYS A O 1
ATOM 967 N N . VAL A 1 119 ? -2.840 -11.212 8.909 1.00 93.06 119 VAL A N 1
ATOM 968 C CA . VAL A 1 119 ? -3.294 -10.323 7.829 1.00 93.06 119 VAL A CA 1
ATOM 969 C C . VAL A 1 119 ? -2.110 -9.832 7.002 1.00 93.06 119 VAL A C 1
ATOM 971 O O . VAL A 1 119 ? -2.203 -9.820 5.783 1.00 93.06 119 VAL A O 1
ATOM 974 N N . ASP A 1 120 ? -0.956 -9.536 7.610 1.00 93.81 120 ASP A N 1
ATOM 975 C CA . ASP A 1 120 ? 0.211 -9.057 6.850 1.00 93.81 120 ASP A CA 1
ATOM 976 C C . ASP A 1 120 ? 0.735 -10.094 5.850 1.00 93.81 120 ASP A C 1
ATOM 978 O O . ASP A 1 120 ? 1.196 -9.738 4.768 1.00 93.81 120 ASP A O 1
ATOM 982 N N . LYS A 1 121 ? 0.689 -11.389 6.196 1.00 93.94 121 LYS A N 1
ATOM 983 C CA . LYS A 1 121 ? 1.136 -12.454 5.281 1.00 93.94 121 LYS A CA 1
ATOM 984 C C . LYS A 1 121 ? 0.223 -12.538 4.063 1.00 93.94 121 LYS A C 1
ATOM 986 O O . LYS A 1 121 ? 0.704 -12.693 2.943 1.00 93.94 121 LYS A O 1
ATOM 991 N N . GLU A 1 122 ? -1.079 -12.423 4.293 1.00 95.31 122 GLU A N 1
ATOM 992 C CA . GLU A 1 122 ? -2.079 -12.448 3.234 1.00 95.31 122 GLU A CA 1
ATOM 993 C C . GLU A 1 122 ? -2.018 -11.174 2.383 1.00 95.31 122 GLU A C 1
ATOM 995 O O . GLU A 1 122 ? -2.000 -11.271 1.162 1.00 95.31 122 GLU A O 1
ATOM 1000 N N . LEU A 1 123 ? -1.835 -9.999 2.996 1.00 96.50 123 LEU A N 1
ATOM 1001 C CA . LEU A 1 123 ? -1.618 -8.735 2.288 1.00 96.50 123 LEU A CA 1
ATOM 1002 C C . LEU A 1 123 ? -0.366 -8.769 1.408 1.00 96.50 123 LEU A C 1
ATOM 1004 O O . LEU A 1 123 ? -0.429 -8.347 0.259 1.00 96.50 123 LEU A O 1
ATOM 1008 N N . VAL A 1 124 ? 0.755 -9.315 1.892 1.00 96.31 124 VAL A N 1
ATOM 1009 C CA . VAL A 1 124 ? 1.957 -9.495 1.059 1.00 96.31 124 VAL A CA 1
ATOM 1010 C C . VAL A 1 124 ? 1.665 -10.402 -0.137 1.00 96.31 124 VAL A C 1
ATOM 1012 O O . VAL A 1 124 ? 2.114 -10.108 -1.242 1.00 96.31 124 VAL A O 1
ATOM 1015 N N . SER A 1 125 ? 0.903 -11.483 0.056 1.00 95.94 125 SER A N 1
ATOM 1016 C CA . SER A 1 125 ? 0.497 -12.374 -1.039 1.00 95.94 125 SER A CA 1
ATOM 1017 C C . SER A 1 125 ? -0.400 -11.661 -2.055 1.00 95.94 125 SER A C 1
ATOM 1019 O O . SER A 1 125 ? -0.157 -11.734 -3.257 1.00 95.94 125 SER A O 1
ATOM 1021 N N . ILE A 1 126 ? -1.402 -10.919 -1.578 1.00 96.19 126 ILE A N 1
ATOM 1022 C CA . ILE A 1 126 ? -2.314 -10.132 -2.414 1.00 96.19 126 ILE A CA 1
ATOM 1023 C C . ILE A 1 126 ? -1.534 -9.095 -3.225 1.00 96.19 126 ILE A C 1
ATOM 1025 O O . ILE A 1 126 ? -1.717 -9.000 -4.434 1.00 96.19 126 ILE A O 1
ATOM 1029 N N . LEU A 1 127 ? -0.624 -8.355 -2.588 1.00 96.19 127 LEU A N 1
ATOM 1030 C CA . LEU A 1 127 ? 0.186 -7.345 -3.266 1.00 96.19 127 LEU A CA 1
ATOM 1031 C C . LEU A 1 127 ? 1.131 -7.975 -4.291 1.00 96.19 127 LEU A C 1
ATOM 1033 O O . LEU A 1 127 ? 1.229 -7.452 -5.392 1.00 96.19 127 LEU A O 1
ATOM 1037 N N . LYS A 1 128 ? 1.763 -9.117 -3.999 1.00 96.69 128 LYS A N 1
ATOM 1038 C CA . LYS A 1 128 ? 2.611 -9.828 -4.976 1.00 96.69 128 LYS A CA 1
ATOM 1039 C C . LYS A 1 128 ? 1.857 -10.284 -6.226 1.00 96.69 128 LYS A C 1
ATOM 1041 O O . LYS A 1 128 ? 2.465 -10.365 -7.284 1.00 96.69 128 LYS A O 1
ATOM 1046 N N . ASN A 1 129 ? 0.565 -10.576 -6.096 1.00 95.81 129 ASN A N 1
ATOM 1047 C CA . ASN A 1 129 ? -0.299 -10.999 -7.200 1.00 95.81 129 ASN A CA 1
ATOM 1048 C C . ASN A 1 129 ? -1.117 -9.841 -7.801 1.00 95.81 129 ASN A C 1
ATOM 1050 O O . ASN A 1 129 ? -2.004 -10.080 -8.616 1.00 95.81 129 ASN A O 1
ATOM 1054 N N . SER A 1 130 ? -0.877 -8.600 -7.370 1.00 95.25 130 SER A N 1
ATOM 1055 C CA . SER A 1 130 ? -1.583 -7.435 -7.902 1.00 95.25 130 SER A CA 1
ATOM 1056 C C . SER A 1 130 ? -0.973 -6.969 -9.223 1.00 95.25 130 SER A C 1
ATOM 1058 O O . SER A 1 130 ? 0.224 -7.117 -9.459 1.00 95.25 130 SER A O 1
ATOM 1060 N N . GLU A 1 131 ? -1.807 -6.388 -10.080 1.00 94.31 131 GLU A N 1
ATOM 1061 C CA . GLU A 1 131 ? -1.415 -5.954 -11.420 1.00 94.31 131 GLU A CA 1
ATOM 1062 C C . GLU A 1 131 ? -1.362 -4.433 -11.498 1.00 94.31 131 GLU A C 1
ATOM 1064 O O . GLU A 1 131 ? -2.266 -3.737 -11.019 1.00 94.31 131 GLU A O 1
ATOM 1069 N N . TRP A 1 132 ? -0.308 -3.914 -12.126 1.00 92.31 132 TRP A N 1
ATOM 1070 C CA . TRP A 1 132 ? -0.049 -2.485 -12.207 1.00 92.31 132 TRP A CA 1
ATOM 1071 C C . TRP A 1 132 ? 0.278 -2.064 -13.631 1.00 92.31 132 TRP A C 1
ATOM 1073 O O . TRP A 1 132 ? 0.948 -2.763 -14.381 1.00 92.31 132 TRP A O 1
ATOM 1083 N N . SER A 1 133 ? -0.164 -0.861 -13.962 1.00 89.31 133 SER A N 1
ATOM 1084 C CA . SER A 1 133 ? 0.313 -0.083 -15.095 1.00 89.31 133 SER A CA 1
ATOM 1085 C C . SER A 1 133 ? 1.180 1.060 -14.579 1.00 89.31 133 SER A C 1
ATOM 1087 O O . SER A 1 133 ? 0.947 1.586 -13.486 1.00 89.31 133 SER A O 1
ATOM 1089 N N . GLY A 1 134 ? 2.177 1.440 -15.367 1.00 82.25 134 GLY A N 1
ATOM 1090 C CA . GLY A 1 134 ? 3.126 2.491 -15.043 1.00 82.25 134 GLY A CA 1
ATOM 1091 C C . GLY A 1 134 ? 3.433 3.323 -16.277 1.00 82.25 134 GLY A C 1
ATOM 1092 O O . GLY A 1 134 ? 3.536 2.789 -17.381 1.00 82.25 134 GLY A O 1
ATOM 1093 N N . ASN A 1 135 ? 3.559 4.632 -16.082 1.00 74.25 135 ASN A N 1
ATOM 1094 C CA . ASN A 1 135 ? 4.056 5.541 -17.107 1.00 74.25 135 ASN A CA 1
ATOM 1095 C C . ASN A 1 135 ? 5.266 6.287 -16.552 1.00 74.25 135 ASN A C 1
ATOM 1097 O O . ASN A 1 135 ? 5.140 7.022 -15.568 1.00 74.25 135 ASN A O 1
ATOM 1101 N N . HIS A 1 136 ? 6.420 6.104 -17.190 1.00 70.12 136 HIS A N 1
ATOM 1102 C CA . HIS A 1 136 ? 7.634 6.854 -16.898 1.00 70.12 136 HIS A CA 1
ATOM 1103 C C . HIS A 1 136 ? 7.890 7.837 -18.045 1.00 70.12 136 HIS A C 1
ATOM 1105 O O . HIS A 1 136 ? 8.280 7.448 -19.147 1.00 70.12 136 HIS A O 1
ATOM 1111 N N . TYR A 1 137 ? 7.636 9.126 -17.800 1.00 69.25 137 TYR A N 1
ATOM 1112 C CA . TYR A 1 137 ? 7.629 10.162 -18.839 1.00 69.25 137 TYR A CA 1
ATOM 1113 C C . TYR A 1 137 ? 6.677 9.809 -20.001 1.00 69.25 137 TYR A C 1
ATOM 1115 O O . TYR A 1 137 ? 5.479 9.631 -19.786 1.00 69.25 137 TYR A O 1
ATOM 1123 N N . SER A 1 138 ? 7.204 9.724 -21.225 1.00 59.81 138 SER A N 1
ATOM 1124 C CA . SER A 1 138 ? 6.468 9.421 -22.458 1.00 59.81 138 SER A CA 1
ATOM 1125 C C . SER A 1 138 ? 6.433 7.925 -22.794 1.00 59.81 138 SER A C 1
ATOM 1127 O O . SER A 1 138 ? 5.900 7.561 -23.841 1.00 59.81 138 SER A O 1
ATOM 1129 N N . ILE A 1 139 ? 7.044 7.066 -21.966 1.00 63.47 139 ILE A N 1
ATOM 1130 C CA . ILE A 1 139 ? 7.105 5.622 -22.209 1.00 63.47 139 ILE A CA 1
ATOM 1131 C C . ILE A 1 139 ? 5.950 4.964 -21.459 1.00 63.47 139 ILE A C 1
ATOM 1133 O O . ILE A 1 139 ? 5.894 4.959 -20.227 1.00 63.47 139 ILE A O 1
ATOM 1137 N N . HIS A 1 140 ? 5.001 4.449 -22.235 1.00 69.06 140 HIS A N 1
ATOM 1138 C CA . HIS A 1 140 ? 3.845 3.727 -21.727 1.00 69.06 140 HIS A CA 1
ATOM 1139 C C . HIS A 1 140 ? 4.196 2.260 -21.490 1.00 69.06 140 HIS A C 1
ATOM 1141 O O . HIS A 1 140 ? 4.700 1.600 -22.394 1.00 69.06 140 HIS A O 1
ATOM 1147 N N . GLY A 1 141 ? 3.866 1.745 -20.304 1.00 74.56 141 GLY A N 1
ATOM 1148 C CA . GLY A 1 141 ? 3.945 0.312 -20.007 1.00 74.56 141 GLY A CA 1
ATOM 1149 C C . GLY A 1 141 ? 5.308 -0.190 -19.536 1.00 74.56 141 GLY A C 1
ATOM 1150 O O . GLY A 1 141 ? 5.421 -1.376 -19.253 1.00 74.56 141 GLY A O 1
ATOM 1151 N N . GLU A 1 142 ? 6.305 0.687 -19.394 1.00 81.75 142 GLU A N 1
ATOM 1152 C CA . GLU A 1 142 ? 7.615 0.331 -18.847 1.00 81.75 142 GLU A CA 1
ATOM 1153 C C . GLU A 1 142 ? 8.060 1.309 -17.757 1.00 81.75 142 GLU A C 1
ATOM 1155 O O . GLU A 1 142 ? 7.715 2.497 -17.758 1.00 81.75 142 GLU A O 1
ATOM 1160 N N . VAL A 1 143 ? 8.862 0.797 -16.826 1.00 85.81 143 VAL A N 1
ATOM 1161 C CA . VAL A 1 143 ? 9.485 1.561 -15.742 1.00 85.81 143 VAL A CA 1
ATOM 1162 C C . VAL A 1 143 ? 10.982 1.244 -15.648 1.00 85.81 143 VAL A C 1
ATOM 1164 O O . VAL A 1 143 ? 11.418 0.192 -16.105 1.00 85.81 143 VAL A O 1
ATOM 1167 N N . PRO A 1 144 ? 11.819 2.120 -15.069 1.00 88.44 144 PRO A N 1
ATOM 1168 C CA . PRO A 1 144 ? 13.201 1.775 -14.751 1.00 88.44 144 PRO A CA 1
ATOM 1169 C C . PRO A 1 144 ? 13.296 0.536 -13.855 1.00 88.44 144 PRO A C 1
ATOM 1171 O O . PRO A 1 144 ? 12.414 0.275 -13.030 1.00 88.44 144 PRO A O 1
ATOM 1174 N N . ASP A 1 145 ? 14.393 -0.207 -13.972 1.00 90.25 145 ASP A N 1
ATOM 1175 C CA . ASP A 1 145 ? 14.590 -1.381 -13.131 1.00 90.25 145 ASP A CA 1
ATOM 1176 C C . ASP A 1 145 ? 14.677 -1.015 -11.640 1.00 90.25 145 ASP A C 1
ATOM 1178 O O . ASP A 1 145 ? 15.294 -0.018 -11.264 1.00 90.25 145 ASP A O 1
ATOM 1182 N N . ASN A 1 146 ? 14.076 -1.850 -10.789 1.00 90.12 146 ASN A N 1
ATOM 1183 C CA . ASN A 1 146 ? 13.971 -1.658 -9.339 1.00 90.12 146 ASN A CA 1
ATOM 1184 C C . ASN A 1 146 ? 13.246 -0.365 -8.941 1.00 90.12 146 ASN A C 1
ATOM 1186 O O . ASN A 1 146 ? 13.484 0.184 -7.862 1.00 90.12 146 ASN A O 1
ATOM 1190 N N . SER A 1 147 ? 12.338 0.109 -9.796 1.00 88.88 147 SER A N 1
ATOM 1191 C CA . SER A 1 147 ? 11.433 1.192 -9.433 1.00 88.88 147 SER A CA 1
ATOM 1192 C C . SER A 1 147 ? 10.521 0.769 -8.286 1.00 88.88 147 SER A C 1
ATOM 1194 O O . SER A 1 147 ? 10.100 -0.386 -8.197 1.00 88.88 147 SER A O 1
ATOM 1196 N N . LYS A 1 148 ? 10.214 1.718 -7.401 1.00 88.12 148 LYS A N 1
ATOM 1197 C CA . LYS A 1 148 ? 9.504 1.460 -6.149 1.00 88.12 148 LYS A CA 1
ATOM 1198 C C . LYS A 1 148 ? 8.182 2.205 -6.071 1.00 88.12 148 LYS A C 1
ATOM 1200 O O . LYS A 1 148 ? 8.073 3.330 -6.557 1.00 88.12 148 LYS A O 1
ATOM 1205 N N . LEU A 1 149 ? 7.209 1.589 -5.407 1.00 87.44 149 LEU A N 1
ATOM 1206 C CA . LEU A 1 149 ? 5.922 2.190 -5.072 1.00 87.44 149 LEU A CA 1
ATOM 1207 C C . LEU A 1 149 ? 5.575 1.926 -3.612 1.00 87.44 149 LEU A C 1
ATOM 1209 O O . LEU A 1 149 ? 5.608 0.784 -3.155 1.00 87.44 149 LEU A O 1
ATOM 1213 N N . LEU A 1 150 ? 5.168 2.977 -2.906 1.00 88.06 150 LEU A N 1
ATOM 1214 C CA . LEU A 1 150 ? 4.533 2.851 -1.603 1.00 88.06 150 LEU A CA 1
ATOM 1215 C C . LEU A 1 150 ? 3.039 2.580 -1.756 1.00 88.06 150 LEU A C 1
ATOM 1217 O O . LEU A 1 150 ? 2.326 3.295 -2.458 1.00 88.06 150 LEU A O 1
ATOM 1221 N N . VAL A 1 151 ? 2.556 1.569 -1.043 1.00 88.88 151 VAL A N 1
ATOM 1222 C CA . VAL A 1 151 ? 1.136 1.237 -0.956 1.00 88.88 151 VAL A CA 1
ATOM 1223 C C . VAL A 1 151 ? 0.712 1.294 0.503 1.00 88.88 151 VAL A C 1
ATOM 1225 O O . VAL A 1 151 ? 1.120 0.466 1.321 1.00 88.88 151 VAL A O 1
ATOM 1228 N N . GLY A 1 152 ? -0.127 2.278 0.827 1.00 91.00 152 GLY A N 1
ATOM 1229 C CA . GLY A 1 152 ? -0.810 2.345 2.111 1.00 91.00 152 GLY A CA 1
ATOM 1230 C C . GLY A 1 152 ? -2.038 1.438 2.112 1.00 91.00 152 GLY A C 1
ATOM 1231 O O . GLY A 1 152 ? -2.826 1.449 1.166 1.00 91.00 152 GLY A O 1
ATOM 1232 N N . ILE A 1 153 ? -2.232 0.677 3.184 1.00 93.69 153 ILE A N 1
ATOM 1233 C CA . ILE A 1 153 ? -3.474 -0.048 3.465 1.00 93.69 153 ILE A CA 1
ATOM 1234 C C . ILE A 1 153 ? -4.038 0.503 4.767 1.00 93.69 153 ILE A C 1
ATOM 1236 O O . ILE A 1 153 ? -3.360 0.479 5.793 1.00 93.69 153 ILE A O 1
ATOM 1240 N N . PHE A 1 154 ? -5.270 1.002 4.725 1.00 92.44 154 PHE A N 1
ATOM 1241 C CA . PHE A 1 154 ? -5.954 1.570 5.880 1.00 92.44 154 PHE A CA 1
ATOM 1242 C C . PHE A 1 154 ? -7.045 0.626 6.383 1.00 92.44 154 PHE A C 1
ATOM 1244 O O . PHE A 1 154 ? -7.810 0.072 5.591 1.00 92.44 154 PHE A O 1
ATOM 1251 N N . TYR A 1 155 ? -7.113 0.476 7.702 1.00 94.19 155 TYR A N 1
ATOM 1252 C CA . TYR A 1 155 ? -8.145 -0.256 8.417 1.00 94.19 155 TYR A CA 1
ATOM 1253 C C . TYR A 1 155 ? -9.250 0.695 8.862 1.00 94.19 155 TYR A C 1
ATOM 1255 O O . TYR A 1 155 ? -9.022 1.643 9.614 1.00 94.19 155 TYR A O 1
ATOM 1263 N N . TYR A 1 156 ? -10.463 0.417 8.400 1.00 91.88 156 TYR A N 1
ATOM 1264 C CA . TYR A 1 156 ? -11.675 1.083 8.843 1.00 91.88 156 TYR A CA 1
ATOM 1265 C C . TYR A 1 156 ? -12.347 0.184 9.885 1.00 91.88 156 TYR A C 1
ATOM 1267 O O . TYR A 1 156 ? -12.827 -0.889 9.513 1.00 91.88 156 TYR A O 1
ATOM 1275 N N . PRO A 1 157 ? -12.373 0.579 11.173 1.00 92.81 157 PRO A N 1
ATOM 1276 C CA . PRO A 1 157 ? -13.077 -0.174 12.204 1.00 92.81 157 PRO A CA 1
ATOM 1277 C C . PRO A 1 157 ? -14.571 -0.278 11.902 1.00 92.81 157 PRO A C 1
ATOM 1279 O O . PRO A 1 157 ? -15.127 0.581 11.215 1.00 92.81 157 PRO A O 1
ATOM 1282 N N . ALA A 1 158 ? -15.210 -1.309 12.452 1.00 94.25 158 ALA A N 1
ATOM 1283 C CA . ALA A 1 158 ? -16.650 -1.483 12.337 1.00 94.25 158 ALA A CA 1
ATOM 1284 C C . ALA A 1 158 ? -17.391 -0.287 12.954 1.00 94.25 158 ALA A C 1
ATOM 1286 O O . ALA A 1 158 ? -16.955 0.290 13.955 1.00 94.25 158 ALA A O 1
ATOM 1287 N N . ASP A 1 159 ? -18.526 0.063 12.358 1.00 90.62 159 ASP A N 1
ATOM 1288 C CA . ASP A 1 159 ? -19.473 1.026 12.908 1.00 90.62 159 ASP A CA 1
ATOM 1289 C C . ASP A 1 159 ? -20.854 0.374 13.072 1.00 90.62 159 ASP A C 1
ATOM 1291 O O . ASP A 1 159 ? -21.062 -0.794 12.750 1.00 90.62 159 ASP A O 1
ATOM 1295 N N . ASN A 1 160 ? -21.831 1.127 13.577 1.00 84.94 160 ASN A N 1
ATOM 1296 C CA . ASN A 1 160 ? -23.172 0.600 13.857 1.00 84.94 160 ASN A CA 1
ATOM 1297 C C . ASN A 1 160 ? -23.938 0.110 12.607 1.00 84.94 160 ASN A C 1
ATOM 1299 O O . ASN A 1 160 ? -25.055 -0.387 12.741 1.00 84.94 160 ASN A O 1
ATOM 1303 N N . ARG A 1 161 ? -23.410 0.318 11.396 1.00 87.38 161 ARG A N 1
ATOM 1304 C CA . ARG A 1 161 ? -24.062 -0.003 10.119 1.00 87.38 161 ARG A CA 1
ATOM 1305 C C . ARG A 1 161 ? -23.220 -0.911 9.228 1.00 87.38 161 ARG A C 1
ATOM 1307 O O . ARG A 1 161 ? -23.788 -1.564 8.358 1.00 87.38 161 ARG A O 1
ATOM 1314 N N . ASN A 1 162 ? -21.904 -0.935 9.415 1.00 91.12 162 ASN A N 1
ATOM 1315 C CA . ASN A 1 162 ? -20.967 -1.610 8.533 1.00 91.12 162 ASN A CA 1
ATOM 1316 C C . ASN A 1 162 ? -19.922 -2.391 9.328 1.00 91.12 162 ASN A C 1
ATOM 1318 O O . ASN A 1 162 ? -19.347 -1.897 10.298 1.00 91.12 162 ASN A O 1
ATOM 1322 N N . GLU A 1 163 ? -19.623 -3.594 8.845 1.00 95.38 163 GLU A N 1
ATOM 1323 C CA . GLU A 1 163 ? -18.449 -4.344 9.278 1.00 95.38 163 GLU A CA 1
ATOM 1324 C C . GLU A 1 163 ? -17.168 -3.566 8.963 1.00 95.38 163 GLU A C 1
ATOM 1326 O O . GLU A 1 163 ? -17.110 -2.771 8.017 1.00 95.38 163 GLU A O 1
ATOM 1331 N N . SER A 1 164 ? -16.124 -3.838 9.739 1.00 95.75 164 SER A N 1
ATOM 1332 C CA . SER A 1 164 ? -14.791 -3.318 9.466 1.00 95.75 164 SER A CA 1
ATOM 1333 C C . SER A 1 164 ? -14.276 -3.794 8.106 1.00 95.75 164 SER A C 1
ATOM 1335 O O . SER A 1 164 ? -14.723 -4.819 7.585 1.00 95.75 164 SER A O 1
ATOM 1337 N N . PHE A 1 165 ? -13.333 -3.064 7.512 1.00 95.19 165 PHE A N 1
ATOM 1338 C CA . PHE A 1 165 ? -12.726 -3.454 6.237 1.00 95.19 165 PHE A CA 1
ATOM 1339 C C . PHE A 1 165 ? -11.353 -2.812 6.017 1.00 95.19 165 PHE A C 1
ATOM 1341 O O . PHE A 1 165 ? -10.982 -1.833 6.669 1.00 95.19 165 PHE A O 1
ATOM 1348 N N . LEU A 1 166 ? -10.612 -3.351 5.045 1.00 95.19 166 LEU A N 1
ATOM 1349 C CA . LEU A 1 166 ? -9.373 -2.765 4.541 1.00 95.19 166 LEU A CA 1
ATOM 1350 C C . LEU A 1 166 ? -9.605 -2.064 3.204 1.00 95.19 166 LEU A C 1
ATOM 1352 O O . LEU A 1 166 ? -10.348 -2.548 2.352 1.00 95.19 166 LEU A O 1
ATOM 1356 N N . SER A 1 167 ? -8.921 -0.942 2.998 1.00 91.62 167 SER A N 1
ATOM 1357 C CA . SER A 1 167 ? -8.855 -0.275 1.698 1.00 91.62 167 SER A CA 1
ATOM 1358 C C . SER A 1 167 ? -7.441 0.191 1.410 1.00 91.62 167 SER A C 1
ATOM 1360 O O . SER A 1 167 ? -6.702 0.580 2.316 1.00 91.62 167 SER A O 1
ATOM 1362 N N . ARG A 1 168 ? -7.087 0.233 0.125 1.00 88.19 168 ARG A N 1
ATOM 1363 C CA . ARG A 1 168 ? -5.904 0.966 -0.312 1.00 88.19 168 ARG A CA 1
ATOM 1364 C C . ARG A 1 168 ? -6.069 2.455 0.000 1.00 88.19 168 ARG A C 1
ATOM 1366 O O . ARG A 1 168 ? -7.140 3.025 -0.209 1.00 88.19 168 ARG A O 1
ATOM 1373 N N . TYR A 1 169 ? -4.981 3.060 0.454 1.00 75.94 169 TYR A N 1
ATOM 1374 C CA . TYR A 1 169 ? -4.796 4.487 0.642 1.00 75.94 169 TYR A CA 1
ATOM 1375 C C . TYR A 1 169 ? -3.662 4.959 -0.271 1.00 75.94 169 TYR A C 1
ATOM 1377 O O . TYR A 1 169 ? -2.592 4.350 -0.299 1.00 75.94 169 TY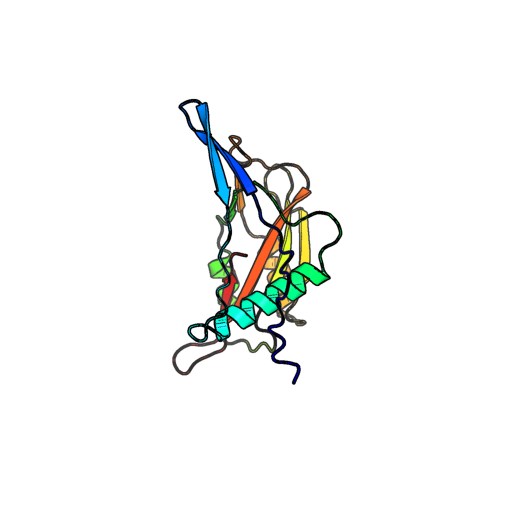R A O 1
ATOM 1385 N N . TYR A 1 170 ? -3.918 6.018 -1.034 1.00 62.78 170 TYR A N 1
ATOM 1386 C CA . TYR A 1 170 ? -2.877 6.675 -1.816 1.00 62.78 170 TYR A CA 1
ATOM 1387 C C . TYR A 1 170 ? -2.070 7.575 -0.881 1.00 62.78 170 TYR A C 1
ATOM 1389 O O . TYR A 1 170 ? -2.655 8.417 -0.196 1.00 62.78 170 TYR A O 1
ATOM 1397 N N . LEU A 1 171 ? -0.762 7.324 -0.829 1.00 58.12 171 LEU A N 1
ATOM 1398 C CA . LEU A 1 171 ? 0.227 8.140 -0.128 1.00 58.12 171 LEU A CA 1
ATOM 1399 C C . LEU A 1 171 ? 0.733 9.250 -1.049 1.00 58.12 171 LEU A C 1
ATOM 1401 O O . LEU A 1 171 ? 0.867 8.969 -2.263 1.00 58.12 171 LEU A O 1
#

Radius of gyration: 19.1 Å; chains: 1; bounding box: 43×53×58 Å

Secondary structure (DSSP, 8-state):
---------------EEEEEE-TTS-EEEEEE-------TT-HHHHHHHHHHHHHHHHT--SS-S----EEEE-SSHHHHHGGGTT---SSSEEEEEEEE-TTS-EEEEEEEE--SSHHHHHHHHHHHT--EEEEETTEES---TTEEEEEEEEEE---SSS--EEEEE--

Sequence (171 aa):
MDNGQSRTAVCTFYMVHYAHMNKDGNYGTGMCFGNLYFDNSNKRKQLKEDEILGVLKENDNENTWTSTISYRETGKLYDELRKFKGIELEKSFAIYEITFAPDLTIKEVRKISSFNNKVDKELVSILKNSEWSGNHYSIHGEVPDNSKLLVGIFYYPADNRNESFLSRYYL

Foldseek 3Di:
DDDPDPPPDPPPDDWPWDWDQDPVRDIDIDTPDPPLPPDPPCVVVSVVVVVVVVLCVVVDDPDDPDDPKDKDWDDVLVVLQQVCWQDDFPDFKWKWKFWAAFQRQTPDIHTSGDSPDPVVVSNRVSVNPTHMWIDRDPDGRTDPHRDMDMWMKGWDPDDPPGTITIDIDDD

pLDDT: mean 74.81, std 21.9, range [25.31, 96.69]